Protein AF-A0A2X3KHA2-F1 (afdb_monomer_lite)

Secondary structure (DSSP, 8-state):
----------HHHHHHHHHH---HHHHHHHHHHHHHHHHHHHTTTTEEE--HHHHHHHHHTTS----HHHHHHHHHHHHHTTS-EEEEETTEEEEEPPP-------GGGHHHHTTS--S-----------------------

Structure (mmCIF, N/CA/C/O backbone):
data_AF-A0A2X3KHA2-F1
#
_entry.id   AF-A0A2X3KHA2-F1
#
loop_
_atom_site.group_PDB
_atom_site.id
_atom_site.type_symbol
_atom_site.label_atom_id
_atom_site.label_alt_id
_atom_site.label_comp_id
_atom_site.label_asym_id
_atom_site.label_entity_id
_atom_site.label_seq_id
_atom_site.pdbx_PDB_ins_code
_atom_site.Cartn_x
_atom_site.Cartn_y
_atom_site.Cartn_z
_atom_site.occupancy
_atom_site.B_iso_or_equiv
_atom_site.auth_seq_id
_atom_site.auth_comp_id
_atom_site.auth_asym_id
_atom_site.auth_atom_id
_atom_site.pdbx_PDB_model_num
ATOM 1 N N . MET A 1 1 ? 4.219 11.683 24.373 1.00 34.31 1 MET A N 1
ATOM 2 C CA . MET A 1 1 ? 5.283 11.569 23.347 1.00 34.31 1 MET A CA 1
ATOM 3 C C . MET A 1 1 ? 4.994 10.341 22.491 1.00 34.31 1 MET A C 1
ATOM 5 O O . MET A 1 1 ? 5.048 9.239 23.016 1.00 34.31 1 MET A O 1
ATOM 9 N N . LEU A 1 2 ? 4.633 10.504 21.213 1.00 38.44 2 LEU A N 1
ATOM 10 C CA . LEU A 1 2 ? 4.470 9.366 20.298 1.00 38.44 2 LEU A CA 1
ATOM 11 C C . LEU A 1 2 ? 5.855 8.772 20.014 1.00 38.44 2 LEU A C 1
ATOM 13 O O . LEU A 1 2 ? 6.720 9.433 19.435 1.00 38.44 2 LEU A O 1
ATOM 17 N N . LYS A 1 3 ? 6.080 7.544 20.483 1.00 41.06 3 LYS A N 1
ATOM 18 C CA . LYS A 1 3 ? 7.307 6.775 20.265 1.00 41.06 3 LYS A CA 1
ATOM 19 C C . LYS A 1 3 ? 7.484 6.634 18.748 1.00 41.06 3 LYS A C 1
ATOM 21 O O . LYS A 1 3 ? 6.663 5.999 18.099 1.00 41.06 3 LYS A O 1
ATOM 26 N N . ARG A 1 4 ? 8.512 7.263 18.160 1.00 41.69 4 ARG A N 1
ATOM 27 C CA . ARG A 1 4 ? 8.855 7.073 16.739 1.00 41.69 4 ARG A CA 1
ATOM 28 C C . ARG A 1 4 ? 9.342 5.635 16.562 1.00 41.69 4 ARG A C 1
ATOM 30 O O . ARG A 1 4 ? 10.537 5.367 16.664 1.00 41.69 4 ARG A O 1
ATOM 37 N N . THR A 1 5 ? 8.427 4.700 16.340 1.00 50.88 5 THR A N 1
ATOM 38 C CA . THR A 1 5 ? 8.770 3.339 15.944 1.00 50.88 5 THR A CA 1
ATOM 39 C C . THR A 1 5 ? 9.339 3.413 14.534 1.00 50.88 5 THR A C 1
ATOM 41 O O . THR A 1 5 ? 8.697 3.832 13.570 1.00 50.88 5 THR A O 1
ATOM 44 N N . ASN A 1 6 ? 10.624 3.090 14.413 1.00 54.28 6 ASN A N 1
ATOM 45 C CA . ASN A 1 6 ? 11.309 3.040 13.133 1.00 54.28 6 ASN A CA 1
ATOM 46 C C . ASN A 1 6 ? 10.911 1.724 12.457 1.00 54.28 6 ASN A C 1
ATOM 48 O O . ASN A 1 6 ? 11.708 0.788 12.399 1.00 54.28 6 ASN A O 1
ATOM 52 N N . LEU A 1 7 ? 9.649 1.612 12.023 1.00 65.31 7 LEU A N 1
ATOM 53 C CA . LEU A 1 7 ? 9.230 0.414 11.312 1.00 65.31 7 LEU A CA 1
ATOM 54 C C . LEU A 1 7 ? 10.021 0.293 10.040 1.00 65.31 7 LEU A C 1
ATOM 56 O O . LEU A 1 7 ? 10.032 1.176 9.181 1.00 65.31 7 LEU A O 1
ATOM 60 N N . LYS A 1 8 ? 10.705 -0.837 9.984 1.00 82.25 8 LYS A N 1
ATOM 61 C CA . LYS A 1 8 ? 11.373 -1.349 8.815 1.00 82.25 8 LYS A CA 1
ATOM 62 C C . LYS A 1 8 ? 10.583 -2.559 8.344 1.00 82.25 8 LYS A C 1
ATOM 64 O O . LYS A 1 8 ? 9.863 -3.204 9.109 1.00 82.25 8 LYS A O 1
ATOM 69 N N . ILE A 1 9 ? 10.725 -2.844 7.061 1.00 88.62 9 ILE A N 1
ATOM 70 C CA . ILE A 1 9 ? 10.240 -4.094 6.490 1.00 88.62 9 ILE A CA 1
ATOM 71 C C . ILE A 1 9 ? 11.027 -5.232 7.134 1.00 88.62 9 ILE A C 1
ATOM 73 O O . ILE A 1 9 ? 12.256 -5.154 7.226 1.00 88.62 9 ILE A O 1
ATOM 77 N N . THR A 1 10 ? 10.326 -6.252 7.615 1.00 90.19 10 THR A N 1
ATOM 78 C CA . THR A 1 10 ? 10.947 -7.407 8.267 1.00 90.19 10 THR A CA 1
ATOM 79 C C . THR A 1 10 ? 11.641 -8.298 7.236 1.00 90.19 10 THR A C 1
ATOM 81 O O . THR A 1 10 ? 11.377 -8.216 6.035 1.00 90.19 10 THR A O 1
ATOM 84 N N . SER A 1 11 ? 12.532 -9.180 7.690 1.00 87.75 11 SER A N 1
ATOM 85 C CA . SER A 1 11 ? 13.169 -10.167 6.807 1.00 87.75 11 SER A CA 1
ATOM 86 C C . SER A 1 11 ? 12.139 -11.063 6.108 1.00 87.75 11 SER A C 1
ATOM 88 O O . SER A 1 11 ? 12.271 -11.327 4.915 1.00 87.75 11 SER A O 1
ATOM 90 N N . GLY A 1 12 ? 11.080 -11.469 6.817 1.00 90.19 12 GLY A N 1
ATOM 91 C CA . GLY A 1 12 ? 9.986 -12.267 6.258 1.00 90.19 12 GLY A CA 1
ATOM 92 C C . GLY A 1 12 ? 9.208 -11.529 5.168 1.00 90.19 12 GLY A C 1
ATOM 93 O O . GLY A 1 12 ? 8.968 -12.081 4.097 1.00 90.19 12 GLY A O 1
ATOM 94 N N . GLU A 1 13 ? 8.880 -10.255 5.389 1.00 93.00 13 GLU A N 1
ATOM 95 C CA . GLU A 1 13 ? 8.219 -9.419 4.380 1.00 93.00 13 GLU A CA 1
ATOM 96 C C . GLU A 1 13 ? 9.109 -9.228 3.141 1.00 93.00 13 GLU A C 1
ATOM 98 O O . GLU A 1 1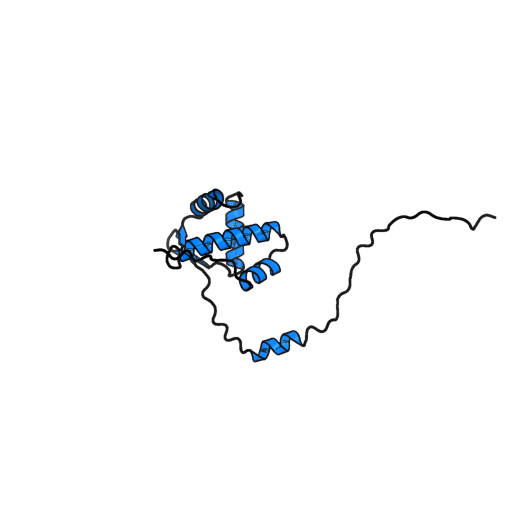3 ? 8.634 -9.333 2.009 1.00 93.00 13 GLU A O 1
ATOM 103 N N . TRP A 1 14 ? 10.416 -9.017 3.333 1.00 93.25 14 TRP A N 1
ATOM 104 C CA . TRP A 1 14 ? 11.380 -8.949 2.232 1.00 93.25 14 TRP A CA 1
ATOM 105 C C . TRP A 1 14 ? 11.466 -10.251 1.441 1.00 93.25 14 TRP A C 1
ATOM 107 O O . TRP A 1 14 ? 11.509 -10.206 0.213 1.00 93.25 14 TRP A O 1
ATOM 117 N N . MET A 1 15 ? 11.461 -11.399 2.116 1.00 93.00 15 MET A N 1
ATOM 118 C CA . MET A 1 15 ? 11.462 -12.709 1.466 1.00 93.00 15 MET A CA 1
ATOM 119 C C . MET A 1 15 ? 10.212 -12.899 0.599 1.00 93.00 15 MET A C 1
ATOM 121 O O . MET A 1 15 ? 10.326 -13.306 -0.556 1.00 93.00 15 MET A O 1
ATOM 125 N N . ILE A 1 16 ? 9.031 -12.520 1.103 1.00 94.25 16 ILE A N 1
ATOM 126 C CA . ILE A 1 16 ? 7.778 -12.564 0.333 1.00 94.25 16 ILE A CA 1
ATOM 127 C C . ILE A 1 16 ? 7.880 -11.673 -0.914 1.00 94.25 16 ILE A C 1
ATOM 129 O O . ILE A 1 16 ? 7.537 -12.113 -2.012 1.00 94.25 16 ILE A O 1
ATOM 133 N N . LEU A 1 17 ? 8.386 -10.444 -0.780 1.00 93.88 17 LEU A N 1
ATOM 134 C CA . LEU A 1 17 ? 8.553 -9.530 -1.914 1.00 93.88 17 LEU A CA 1
ATOM 135 C C . LEU A 1 17 ? 9.583 -10.037 -2.937 1.00 93.88 17 LEU A C 1
ATOM 137 O O . LEU A 1 17 ? 9.346 -9.925 -4.138 1.00 93.88 17 LEU A O 1
ATOM 141 N N . ASN A 1 18 ? 10.707 -10.596 -2.481 1.00 92.50 18 ASN A N 1
ATOM 142 C CA . ASN A 1 18 ? 11.755 -11.145 -3.346 1.00 92.50 18 ASN A CA 1
ATOM 143 C C . ASN A 1 18 ? 11.249 -12.337 -4.166 1.00 92.50 18 ASN A C 1
ATOM 145 O O . ASN A 1 18 ? 11.491 -12.383 -5.368 1.00 92.50 18 ASN A O 1
ATOM 149 N N . ASN A 1 19 ? 10.495 -13.246 -3.545 1.00 92.44 19 ASN A N 1
ATOM 150 C CA . ASN A 1 19 ? 10.015 -14.465 -4.199 1.00 92.44 19 ASN A CA 1
ATOM 151 C C . ASN A 1 19 ? 8.874 -14.219 -5.201 1.00 92.44 19 ASN A C 1
ATOM 153 O O . ASN A 1 19 ? 8.607 -15.077 -6.033 1.00 92.44 19 ASN A O 1
ATOM 157 N N . ASN A 1 20 ? 8.187 -13.072 -5.125 1.00 93.94 20 ASN A N 1
ATOM 158 C CA . ASN A 1 20 ? 6.974 -12.808 -5.912 1.00 93.94 20 ASN A CA 1
ATOM 159 C C . ASN A 1 20 ? 7.070 -11.602 -6.862 1.00 93.94 20 ASN A C 1
ATOM 161 O O . ASN A 1 20 ? 6.101 -11.301 -7.573 1.00 93.94 20 ASN A O 1
ATOM 165 N N . ILE A 1 21 ? 8.188 -10.866 -6.837 1.00 91.44 21 ILE A N 1
ATOM 166 C CA . ILE A 1 21 ? 8.437 -9.690 -7.678 1.00 91.44 21 ILE A CA 1
ATOM 167 C C . ILE A 1 21 ? 9.874 -9.755 -8.203 1.00 91.44 21 ILE A C 1
ATOM 169 O O . ILE A 1 21 ? 10.824 -9.396 -7.504 1.00 91.44 21 ILE A O 1
ATOM 173 N N . GLU A 1 22 ? 10.033 -10.167 -9.459 1.00 88.62 22 GLU A N 1
ATOM 174 C CA . GLU A 1 22 ? 11.344 -10.331 -10.104 1.00 88.62 22 GLU A CA 1
ATOM 175 C C . GLU A 1 22 ? 12.067 -8.995 -10.318 1.00 88.62 22 GLU A C 1
ATOM 177 O O . GLU A 1 22 ? 13.265 -8.867 -10.067 1.00 88.62 22 GLU A O 1
ATOM 182 N N . CYS A 1 23 ? 11.336 -7.959 -10.742 1.00 93.06 23 CYS A N 1
ATOM 183 C CA . CYS A 1 23 ? 11.928 -6.660 -11.039 1.00 93.06 23 CYS A CA 1
ATOM 184 C C . CYS A 1 23 ? 12.334 -5.914 -9.756 1.00 93.06 23 CYS A C 1
ATOM 186 O O . CYS A 1 23 ? 11.484 -5.521 -8.953 1.00 93.06 23 CYS A O 1
ATOM 188 N N . ASN A 1 24 ? 13.630 -5.618 -9.618 1.00 91.25 24 ASN A N 1
ATOM 189 C CA . ASN A 1 24 ? 14.191 -4.905 -8.463 1.00 91.25 24 ASN A CA 1
ATOM 190 C C . ASN A 1 24 ? 13.527 -3.538 -8.216 1.00 91.25 24 ASN A C 1
ATOM 192 O O . ASN A 1 24 ? 13.209 -3.203 -7.076 1.00 91.25 24 ASN A O 1
ATOM 196 N N . ASN A 1 25 ? 13.265 -2.757 -9.270 1.00 90.75 25 ASN A N 1
ATOM 197 C CA . ASN A 1 25 ? 12.631 -1.441 -9.135 1.00 90.75 25 ASN A CA 1
ATOM 198 C C . ASN A 1 25 ? 11.171 -1.554 -8.662 1.00 90.75 25 ASN A C 1
ATOM 200 O O . ASN A 1 25 ? 10.731 -0.812 -7.784 1.00 90.75 25 ASN A O 1
ATOM 204 N N . ALA A 1 26 ? 10.417 -2.514 -9.208 1.00 91.38 26 ALA A N 1
ATOM 205 C CA . ALA A 1 26 ? 9.051 -2.781 -8.760 1.00 91.38 26 ALA A CA 1
ATOM 206 C C . ALA A 1 26 ? 9.030 -3.224 -7.290 1.00 91.38 26 ALA A C 1
ATOM 208 O O . ALA A 1 26 ? 8.192 -2.765 -6.514 1.00 91.38 26 ALA A O 1
ATOM 209 N N . ARG A 1 27 ? 10.006 -4.043 -6.887 1.00 94.88 27 ARG A N 1
ATOM 210 C CA . ARG A 1 27 ? 10.171 -4.494 -5.506 1.00 94.88 27 ARG A CA 1
ATOM 211 C C . ARG A 1 27 ? 10.470 -3.344 -4.550 1.00 94.88 27 ARG A C 1
ATOM 213 O O . ARG A 1 27 ? 9.817 -3.237 -3.518 1.00 94.88 27 ARG A O 1
ATOM 220 N N . ALA A 1 28 ? 11.389 -2.448 -4.913 1.00 92.81 28 ALA A N 1
ATOM 221 C CA . ALA A 1 28 ? 11.712 -1.263 -4.118 1.00 92.81 28 ALA A CA 1
ATOM 222 C C . ALA A 1 28 ? 10.492 -0.345 -3.925 1.00 92.81 28 ALA A C 1
ATOM 224 O O . ALA A 1 28 ? 10.254 0.158 -2.825 1.00 92.81 28 ALA A O 1
ATOM 225 N N . LYS A 1 29 ? 9.670 -0.172 -4.968 1.00 94.56 29 LYS A N 1
ATOM 226 C CA . LYS A 1 29 ? 8.412 0.585 -4.882 1.00 94.56 29 LYS A CA 1
ATOM 227 C C . LYS A 1 29 ? 7.388 -0.104 -3.983 1.00 94.56 29 LYS A C 1
ATOM 229 O O . LYS A 1 29 ? 6.820 0.554 -3.117 1.00 94.56 29 LYS A O 1
ATOM 234 N N . ALA A 1 30 ? 7.180 -1.411 -4.144 1.00 96.06 30 ALA A N 1
ATOM 235 C CA . ALA A 1 30 ? 6.262 -2.181 -3.305 1.00 96.06 30 ALA A CA 1
ATOM 236 C C . ALA A 1 30 ? 6.671 -2.132 -1.826 1.00 96.06 30 ALA A C 1
ATOM 238 O O . ALA A 1 30 ? 5.845 -1.824 -0.968 1.00 96.06 30 ALA A O 1
ATOM 239 N N . ALA A 1 31 ? 7.961 -2.327 -1.547 1.00 95.25 31 ALA A N 1
ATOM 240 C CA . ALA A 1 31 ? 8.554 -2.163 -0.229 1.00 95.25 31 ALA A CA 1
ATOM 241 C C . ALA A 1 31 ? 8.298 -0.753 0.335 1.00 95.25 31 ALA A C 1
ATOM 243 O O . ALA A 1 31 ? 7.792 -0.594 1.445 1.00 95.25 31 ALA A O 1
ATOM 244 N N . SER A 1 32 ? 8.585 0.289 -0.444 1.00 95.38 32 SER A N 1
ATOM 245 C CA . SER A 1 32 ? 8.361 1.677 -0.033 1.00 95.38 32 SER A CA 1
ATOM 246 C C . SER A 1 32 ? 6.895 1.959 0.323 1.00 95.38 32 SER A C 1
ATOM 248 O O . SER A 1 32 ? 6.627 2.560 1.365 1.00 95.38 32 SER A O 1
ATOM 250 N N . VAL A 1 33 ? 5.945 1.493 -0.497 1.00 96.50 33 VAL A N 1
ATOM 251 C CA . VAL A 1 33 ? 4.504 1.644 -0.234 1.00 96.50 33 VAL A CA 1
ATOM 252 C C . VAL A 1 33 ? 4.084 0.873 1.017 1.00 96.50 33 VAL A C 1
ATOM 254 O O . VAL A 1 33 ? 3.383 1.435 1.858 1.00 96.50 33 VAL A O 1
ATOM 257 N N . LEU A 1 34 ? 4.539 -0.374 1.183 1.00 96.25 34 LEU A N 1
ATOM 258 C CA . LEU A 1 34 ? 4.252 -1.176 2.374 1.00 96.25 34 LEU A CA 1
ATOM 259 C C . LEU A 1 34 ? 4.749 -0.474 3.641 1.00 96.25 34 LEU A C 1
ATOM 261 O O . LEU A 1 34 ? 3.997 -0.318 4.599 1.00 96.25 34 LEU A O 1
ATOM 265 N N . ASN A 1 35 ? 5.992 0.008 3.628 1.00 95.00 35 ASN A N 1
ATOM 266 C CA . ASN A 1 35 ? 6.583 0.695 4.769 1.00 95.00 35 ASN A CA 1
ATOM 267 C C . ASN A 1 35 ? 5.819 1.975 5.140 1.00 95.00 35 ASN A C 1
ATOM 269 O O . ASN A 1 35 ? 5.589 2.259 6.314 1.00 95.00 35 ASN A O 1
ATOM 273 N N . PHE A 1 36 ? 5.399 2.746 4.135 1.00 95.12 36 PHE A N 1
ATOM 274 C CA . PHE A 1 36 ? 4.570 3.927 4.348 1.00 95.12 36 PHE A CA 1
ATOM 275 C C . PHE A 1 36 ? 3.230 3.569 5.005 1.00 95.12 36 PHE A C 1
ATOM 277 O O . PHE A 1 36 ? 2.855 4.179 6.005 1.00 95.12 36 PHE A O 1
ATOM 284 N N . LEU A 1 37 ? 2.532 2.552 4.490 1.00 95.12 37 LEU A N 1
ATOM 285 C CA . LEU A 1 37 ? 1.249 2.116 5.044 1.00 95.12 37 LEU A CA 1
ATOM 286 C C . LEU A 1 37 ? 1.394 1.575 6.468 1.00 95.12 37 LEU A C 1
ATOM 288 O O . LEU A 1 37 ? 0.585 1.942 7.313 1.00 95.12 37 LEU A O 1
ATOM 292 N N . LYS A 1 38 ? 2.442 0.795 6.765 1.00 94.25 38 LYS A N 1
ATOM 293 C CA . LYS A 1 38 ? 2.755 0.322 8.127 1.00 94.25 38 LYS A CA 1
ATOM 294 C C . LYS A 1 38 ? 2.849 1.481 9.115 1.00 94.25 38 LYS A C 1
ATOM 296 O O . LYS A 1 38 ? 2.181 1.465 10.143 1.00 94.25 38 LYS A O 1
ATOM 301 N N . LYS A 1 39 ? 3.603 2.527 8.763 1.00 92.88 39 LYS A N 1
ATOM 302 C CA . LYS A 1 39 ? 3.722 3.739 9.589 1.00 92.88 39 LYS A CA 1
ATOM 303 C C . LYS A 1 39 ? 2.377 4.429 9.803 1.00 92.88 39 LYS A C 1
ATOM 305 O O . LYS A 1 39 ? 2.088 4.859 10.913 1.00 92.88 39 LYS A O 1
ATOM 310 N N . CYS A 1 40 ? 1.556 4.542 8.758 1.00 93.31 40 CYS A N 1
ATOM 311 C CA . CYS A 1 40 ? 0.223 5.125 8.888 1.00 93.31 40 CYS A CA 1
ATOM 312 C C . CYS A 1 40 ? -0.691 4.285 9.786 1.00 93.31 40 CYS A C 1
ATOM 314 O O . CYS A 1 40 ? -1.394 4.855 10.610 1.00 93.31 40 CYS A O 1
ATOM 316 N N . ILE A 1 41 ? -0.682 2.961 9.642 1.00 94.31 41 ILE A N 1
ATOM 317 C CA . ILE A 1 41 ? -1.515 2.045 10.429 1.00 94.31 41 ILE A CA 1
ATOM 318 C C . ILE A 1 41 ? -1.138 2.108 11.909 1.00 94.31 41 ILE A C 1
ATOM 320 O O . ILE A 1 41 ? -2.016 2.257 12.752 1.00 94.31 41 ILE A O 1
ATOM 324 N N . GLU A 1 42 ? 0.152 2.068 12.234 1.00 91.56 42 GLU A N 1
ATOM 325 C CA . GLU A 1 42 ? 0.590 2.176 13.628 1.00 91.56 42 GLU A CA 1
ATOM 326 C C . GLU A 1 42 ? 0.305 3.536 14.253 1.00 91.56 42 GLU A C 1
ATOM 328 O O . GLU A 1 42 ? -0.117 3.603 15.401 1.00 91.56 42 GLU A O 1
ATOM 333 N N . ALA A 1 43 ? 0.480 4.622 13.497 1.00 90.75 43 ALA A N 1
ATOM 334 C CA . ALA A 1 43 ? 0.170 5.964 13.985 1.00 90.75 43 ALA A CA 1
ATOM 335 C C . ALA A 1 43 ? -1.335 6.191 14.243 1.00 90.75 43 ALA A C 1
ATOM 337 O O . ALA A 1 43 ? -1.697 7.232 14.781 1.00 90.75 43 ALA A O 1
ATOM 338 N N . ASN A 1 44 ? -2.196 5.258 13.824 1.00 92.12 44 ASN A N 1
ATOM 339 C CA . ASN A 1 44 ? -3.648 5.284 14.009 1.00 92.12 44 ASN A CA 1
ATOM 340 C C . ASN A 1 44 ? -4.121 4.023 14.770 1.00 92.12 44 ASN A C 1
ATOM 342 O O . ASN A 1 44 ? -5.139 3.420 14.425 1.00 92.12 44 ASN A O 1
ATOM 346 N N . ASP A 1 45 ? -3.344 3.586 15.766 1.00 89.81 45 ASP A N 1
ATOM 347 C CA . ASP A 1 45 ? -3.695 2.505 16.700 1.00 89.81 45 ASP A CA 1
ATOM 348 C C . ASP A 1 45 ? -4.060 1.172 16.019 1.00 89.81 45 ASP A C 1
ATOM 350 O O . ASP A 1 45 ? -4.958 0.440 16.435 1.00 89.81 45 ASP A O 1
ATOM 354 N N . GLY A 1 46 ? -3.349 0.838 14.939 1.00 90.81 46 GLY A N 1
ATOM 355 C CA . GLY A 1 46 ? -3.473 -0.446 14.250 1.00 90.81 46 GLY A CA 1
ATOM 356 C C . GLY A 1 46 ? -4.482 -0.468 13.101 1.00 90.81 46 GLY A C 1
ATOM 357 O O . GLY A 1 46 ? -4.613 -1.499 12.436 1.00 90.81 46 GLY A O 1
ATOM 358 N N . THR A 1 47 ? -5.143 0.653 12.792 1.00 92.44 47 THR A N 1
ATOM 359 C CA . THR A 1 47 ? -6.042 0.755 11.632 1.00 92.44 47 THR A CA 1
ATOM 360 C C . THR A 1 47 ? -5.841 2.060 10.876 1.00 92.44 47 THR A C 1
ATOM 362 O O . THR A 1 47 ? -5.696 3.118 11.465 1.00 92.44 47 THR A O 1
ATOM 365 N N . PHE A 1 48 ? -5.873 2.031 9.547 1.00 95.19 48 PHE A N 1
ATOM 366 C CA . PHE A 1 48 ? -5.812 3.249 8.742 1.00 95.19 48 PHE A CA 1
ATOM 367 C C . PHE A 1 48 ? -7.007 3.306 7.799 1.00 95.19 48 PHE A C 1
ATOM 369 O O . PHE A 1 48 ? -7.208 2.400 7.001 1.00 95.19 48 PHE A O 1
ATOM 376 N N . SER A 1 49 ? -7.816 4.365 7.863 1.00 94.38 49 SER A N 1
ATOM 377 C CA . SER A 1 49 ? -8.994 4.527 7.000 1.00 94.38 49 SER A CA 1
ATOM 378 C C . SER A 1 49 ? -8.885 5.800 6.174 1.00 94.38 49 SER A C 1
ATOM 380 O O . SER A 1 49 ? -8.935 6.914 6.699 1.00 94.38 49 SER A O 1
ATOM 382 N N . LYS A 1 50 ? -8.721 5.655 4.855 1.00 92.25 50 LYS A N 1
ATOM 383 C CA . LYS A 1 50 ? -8.656 6.803 3.942 1.00 92.25 50 LYS A CA 1
ATOM 384 C C . LYS A 1 50 ? -8.940 6.408 2.495 1.00 92.25 50 LYS A C 1
ATOM 386 O O . LYS A 1 50 ? -8.652 5.296 2.058 1.00 92.25 50 LYS A O 1
ATOM 391 N N . ALA A 1 51 ? -9.479 7.349 1.720 1.00 92.88 51 ALA A N 1
ATOM 392 C CA . ALA A 1 51 ? -9.663 7.163 0.283 1.00 92.88 51 ALA A CA 1
ATOM 393 C C . ALA A 1 51 ? -8.308 6.979 -0.423 1.00 92.88 51 ALA A C 1
ATOM 395 O O . ALA A 1 51 ? -7.383 7.755 -0.179 1.00 92.88 51 ALA A O 1
ATOM 396 N N . LEU A 1 52 ? -8.219 6.007 -1.338 1.00 93.56 52 LEU A N 1
ATOM 397 C CA . LEU A 1 52 ? -6.985 5.640 -2.047 1.00 93.56 52 LEU A CA 1
ATOM 398 C C . LEU A 1 52 ? -6.274 6.848 -2.681 1.00 93.56 52 LEU A C 1
ATOM 400 O O . LEU A 1 52 ? -5.072 7.014 -2.504 1.00 93.56 52 LEU A O 1
ATOM 404 N N . ALA A 1 53 ? -7.026 7.731 -3.345 1.00 94.69 53 ALA A N 1
ATOM 405 C CA . ALA A 1 53 ? -6.483 8.945 -3.957 1.00 94.69 53 ALA A CA 1
ATOM 406 C C . ALA A 1 53 ? -5.822 9.882 -2.930 1.00 94.69 53 ALA A C 1
ATOM 408 O O . ALA A 1 53 ? -4.745 10.421 -3.170 1.00 94.69 53 ALA A O 1
ATOM 409 N N . LYS A 1 54 ? -6.411 10.027 -1.735 1.00 94.88 54 LYS A N 1
ATOM 410 C CA . LYS A 1 54 ? -5.823 10.842 -0.661 1.00 94.88 54 LYS A CA 1
ATOM 411 C C . LYS A 1 54 ? -4.555 10.204 -0.089 1.00 94.88 54 LYS A C 1
ATOM 413 O O . LYS A 1 54 ? -3.653 10.929 0.317 1.00 94.88 54 LYS A O 1
ATOM 418 N N . ILE A 1 55 ? -4.483 8.872 -0.042 1.00 95.12 55 ILE A N 1
ATOM 419 C CA . ILE A 1 55 ? -3.274 8.145 0.376 1.00 95.12 55 ILE A CA 1
ATOM 420 C C . ILE A 1 55 ? -2.162 8.355 -0.653 1.00 95.12 55 ILE A C 1
ATOM 422 O O . ILE A 1 55 ? -1.045 8.693 -0.280 1.00 95.12 55 ILE A O 1
ATOM 426 N N . HIS A 1 56 ? -2.479 8.224 -1.940 1.00 96.62 56 HIS A N 1
ATOM 427 C CA . HIS A 1 56 ? -1.535 8.436 -3.037 1.00 96.62 56 HIS A CA 1
ATOM 428 C C . HIS A 1 56 ? -0.929 9.847 -3.029 1.00 96.62 56 HIS A C 1
ATOM 430 O O . HIS A 1 56 ? 0.290 9.987 -3.146 1.00 96.62 56 HIS A O 1
ATOM 436 N N . ILE A 1 57 ? -1.750 10.880 -2.805 1.00 95.25 57 ILE A N 1
ATOM 437 C CA . ILE A 1 57 ? -1.279 12.267 -2.657 1.00 95.25 57 ILE A CA 1
ATOM 438 C C . ILE A 1 57 ? -0.325 12.395 -1.465 1.00 95.25 57 ILE A C 1
ATOM 440 O O . ILE A 1 57 ? 0.721 13.026 -1.584 1.00 95.25 57 ILE A O 1
ATOM 444 N N . LEU A 1 58 ? -0.663 11.794 -0.319 1.00 94.44 58 LEU A N 1
ATOM 445 C CA . LEU A 1 58 ? 0.204 11.823 0.861 1.00 94.44 58 LEU A CA 1
ATOM 446 C C . LEU A 1 58 ? 1.540 11.118 0.617 1.00 94.44 58 LEU A C 1
ATOM 448 O O . LEU A 1 58 ? 2.582 11.664 0.964 1.00 94.44 58 LEU A O 1
ATOM 452 N N . TYR A 1 59 ? 1.507 9.938 0.002 1.00 95.38 59 TYR A N 1
ATOM 453 C CA . TYR A 1 59 ? 2.696 9.159 -0.327 1.00 95.38 59 TYR A CA 1
ATOM 454 C C . TYR A 1 59 ? 3.631 9.934 -1.267 1.00 95.38 59 TYR A C 1
ATOM 456 O O . TYR A 1 59 ? 4.815 10.107 -0.979 1.00 95.38 59 TYR A O 1
ATOM 464 N N . SER A 1 60 ? 3.078 10.494 -2.347 1.00 93.88 60 SER A N 1
ATOM 465 C CA . SER A 1 60 ? 3.841 11.160 -3.413 1.00 93.88 60 SER A CA 1
ATOM 466 C C . SER A 1 60 ? 4.557 12.447 -2.977 1.00 93.88 60 SER A C 1
ATOM 468 O O . SER A 1 60 ? 5.397 12.955 -3.718 1.00 93.88 60 SER A O 1
ATOM 470 N N . ARG A 1 61 ? 4.241 12.990 -1.792 1.00 91.69 61 ARG A N 1
ATOM 471 C CA . ARG A 1 61 ? 4.913 14.176 -1.227 1.00 91.69 61 ARG A CA 1
ATOM 472 C C . ARG A 1 61 ? 6.337 13.897 -0.754 1.00 91.69 61 ARG A C 1
ATOM 474 O O . ARG A 1 61 ? 7.142 14.817 -0.729 1.00 91.69 61 ARG A O 1
ATOM 481 N N . SER A 1 62 ? 6.639 12.661 -0.368 1.00 88.00 62 SER A N 1
ATOM 482 C CA . SER A 1 62 ? 7.918 12.306 0.266 1.00 88.00 62 SER A CA 1
ATOM 483 C C . SER A 1 62 ? 8.508 10.977 -0.214 1.00 88.00 62 SER A C 1
ATOM 485 O O . SER A 1 62 ? 9.505 10.516 0.333 1.00 88.00 62 SER A O 1
ATOM 487 N N . HIS A 1 63 ? 7.900 10.351 -1.223 1.00 92.19 63 HIS A N 1
ATOM 488 C CA . HIS A 1 63 ? 8.297 9.043 -1.743 1.00 92.19 63 HIS A CA 1
ATOM 489 C C . HIS A 1 63 ? 8.310 9.046 -3.281 1.00 92.19 63 HIS A C 1
ATOM 491 O O . HIS A 1 63 ? 8.263 10.097 -3.924 1.00 92.19 63 HIS A O 1
ATOM 497 N N . PHE A 1 64 ? 8.378 7.857 -3.886 1.00 88.25 64 PHE A N 1
ATOM 498 C CA . PHE A 1 64 ? 8.322 7.684 -5.332 1.00 88.25 64 PHE A CA 1
ATOM 499 C C . PHE A 1 64 ? 7.053 8.302 -5.931 1.00 88.25 64 PHE A C 1
ATOM 501 O O . PHE A 1 64 ? 5.943 8.092 -5.445 1.00 88.25 64 PHE A O 1
ATOM 508 N N . LYS A 1 65 ? 7.215 9.015 -7.046 1.00 91.94 65 LYS A N 1
ATOM 509 C CA . LYS A 1 65 ? 6.095 9.555 -7.818 1.00 91.94 65 LYS A CA 1
ATOM 510 C C . LYS A 1 65 ? 5.716 8.570 -8.919 1.00 91.94 65 LYS A C 1
ATOM 512 O O . LYS A 1 65 ? 6.553 8.179 -9.727 1.00 91.94 65 LYS A O 1
ATOM 517 N N . PHE A 1 66 ? 4.455 8.162 -8.947 1.00 92.62 66 PHE A N 1
ATOM 518 C CA . PHE A 1 66 ? 3.863 7.378 -10.033 1.00 92.62 66 PHE A CA 1
ATOM 519 C C . PHE A 1 66 ? 2.343 7.571 -10.047 1.00 92.62 66 PHE A C 1
ATOM 521 O O . PHE A 1 66 ? 1.791 8.206 -9.150 1.00 92.62 66 PHE A O 1
ATOM 528 N N . THR A 1 67 ? 1.663 7.070 -11.080 1.00 95.25 67 THR A N 1
ATOM 529 C CA . THR A 1 67 ? 0.222 7.291 -11.282 1.00 95.25 67 THR A CA 1
ATOM 530 C C . THR A 1 67 ? -0.633 6.627 -10.198 1.00 95.25 67 THR A C 1
ATOM 532 O O . THR A 1 67 ? -0.233 5.628 -9.591 1.00 95.25 67 THR A O 1
ATOM 535 N N . LEU A 1 68 ? -1.852 7.141 -9.992 1.00 95.88 68 LEU A N 1
ATOM 536 C CA . LEU A 1 68 ? -2.818 6.550 -9.058 1.00 95.88 68 LEU A CA 1
ATOM 537 C C . LEU A 1 68 ? -3.118 5.081 -9.399 1.00 95.88 68 LEU A C 1
ATOM 539 O O . LEU A 1 68 ? -3.223 4.249 -8.500 1.00 95.88 68 LEU A O 1
ATOM 543 N N . THR A 1 69 ? -3.197 4.743 -10.688 1.00 96.75 69 THR A N 1
ATOM 544 C CA . THR A 1 69 ? -3.391 3.364 -11.160 1.00 96.75 69 THR A CA 1
ATOM 545 C C . THR A 1 69 ? -2.241 2.457 -10.733 1.00 96.75 69 THR A C 1
ATOM 547 O O . THR A 1 69 ? -2.474 1.380 -10.193 1.00 96.75 69 THR A O 1
ATOM 550 N N . HIS A 1 70 ? -0.991 2.902 -10.896 1.00 95.62 70 HIS A N 1
ATOM 551 C CA . HIS A 1 70 ? 0.166 2.118 -10.467 1.00 95.62 70 HIS A CA 1
ATOM 552 C C . HIS A 1 70 ? 0.197 1.947 -8.938 1.00 95.62 70 HIS A C 1
ATOM 554 O O . HIS A 1 70 ? 0.487 0.863 -8.440 1.00 95.62 70 HIS A O 1
ATOM 560 N N . PHE A 1 71 ? -0.195 2.982 -8.188 1.00 96.81 71 PHE A N 1
ATOM 561 C CA . PHE A 1 71 ? -0.348 2.909 -6.732 1.00 96.81 71 PHE A CA 1
ATOM 562 C C . PHE A 1 71 ? -1.419 1.913 -6.295 1.00 96.81 71 PHE A C 1
ATOM 564 O O . PHE A 1 71 ? -1.171 1.094 -5.410 1.00 96.81 71 PHE A O 1
ATOM 571 N N . LYS A 1 72 ? -2.576 1.921 -6.962 1.00 96.69 72 LYS A N 1
ATOM 572 C CA . LYS A 1 72 ? -3.634 0.928 -6.755 1.00 96.69 72 LYS A CA 1
ATOM 573 C C . LYS A 1 72 ? -3.120 -0.491 -6.996 1.00 96.69 72 LYS A C 1
ATOM 575 O O . LYS A 1 72 ? -3.360 -1.364 -6.170 1.00 96.69 72 LYS A O 1
ATOM 580 N N . ASN A 1 73 ? -2.388 -0.705 -8.089 1.00 97.06 73 ASN A N 1
ATOM 581 C CA . ASN A 1 73 ? -1.847 -2.018 -8.441 1.00 97.06 73 ASN A CA 1
ATOM 582 C C . ASN A 1 73 ? -0.848 -2.521 -7.395 1.00 97.06 73 ASN A C 1
ATOM 584 O O . ASN A 1 73 ? -0.907 -3.688 -7.020 1.00 97.06 73 ASN A O 1
ATOM 588 N N . ILE A 1 74 ? 0.020 -1.646 -6.875 1.00 97.19 74 ILE A N 1
ATOM 589 C CA .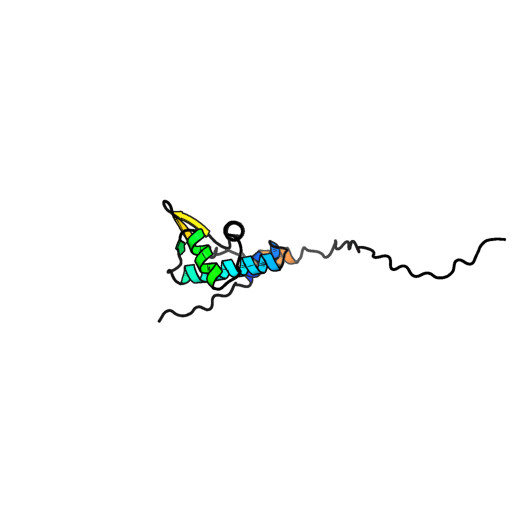 ILE A 1 74 ? 0.936 -2.005 -5.786 1.00 97.19 74 ILE A CA 1
ATOM 590 C C . ILE A 1 74 ? 0.155 -2.392 -4.527 1.00 97.19 74 ILE A C 1
ATOM 592 O O . ILE A 1 74 ? 0.433 -3.435 -3.947 1.00 97.19 74 ILE A O 1
ATOM 596 N N . ILE A 1 75 ? -0.836 -1.597 -4.112 1.00 96.62 75 ILE A N 1
ATOM 597 C CA . ILE A 1 75 ? -1.647 -1.899 -2.921 1.00 96.62 75 ILE A CA 1
ATOM 598 C C . ILE A 1 75 ? -2.386 -3.230 -3.062 1.00 96.62 75 ILE A C 1
ATOM 600 O O . ILE A 1 75 ? -2.370 -4.035 -2.133 1.00 96.62 75 ILE A O 1
ATOM 604 N N . ASN A 1 76 ? -2.991 -3.482 -4.223 1.00 96.25 76 ASN A N 1
ATOM 605 C CA . ASN A 1 76 ? -3.647 -4.754 -4.503 1.00 96.25 76 ASN A CA 1
ATOM 606 C C . ASN A 1 76 ? -2.645 -5.910 -4.445 1.00 96.25 76 ASN A C 1
ATOM 608 O O . ASN A 1 76 ? -2.900 -6.895 -3.768 1.00 96.25 76 ASN A O 1
ATOM 612 N N . ARG A 1 77 ? -1.458 -5.751 -5.042 1.00 96.38 77 ARG A N 1
ATOM 613 C CA . ARG A 1 77 ? -0.413 -6.775 -4.979 1.00 96.38 77 ARG A CA 1
ATOM 614 C C . ARG A 1 77 ? 0.039 -7.051 -3.544 1.00 96.38 77 ARG A C 1
ATOM 616 O O . ARG A 1 77 ? 0.226 -8.205 -3.189 1.00 96.38 77 ARG A O 1
ATOM 623 N N . LEU A 1 78 ? 0.192 -6.025 -2.706 1.00 96.81 78 LEU A N 1
ATOM 624 C CA . LEU A 1 78 ? 0.523 -6.201 -1.285 1.00 96.81 78 LEU A CA 1
ATOM 625 C C . LEU A 1 78 ? -0.576 -6.962 -0.532 1.00 96.81 78 LEU A C 1
ATOM 627 O O . LEU A 1 78 ? -0.262 -7.799 0.313 1.00 96.81 78 LEU A O 1
ATOM 631 N N . LYS A 1 79 ? -1.846 -6.700 -0.859 1.00 95.81 79 LYS A N 1
ATOM 632 C CA . LYS A 1 79 ? -2.986 -7.456 -0.332 1.00 95.81 79 LYS A CA 1
ATOM 633 C C . LYS A 1 79 ? -2.934 -8.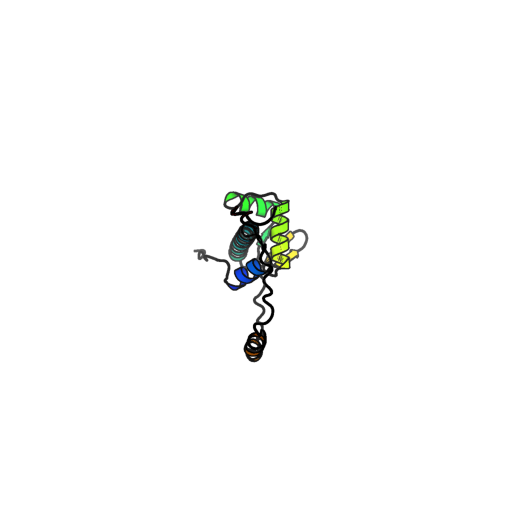922 -0.763 1.00 95.81 79 LYS A C 1
ATOM 635 O O . LYS A 1 79 ? -3.049 -9.800 0.084 1.00 95.81 79 LYS A O 1
ATOM 640 N N . ASP A 1 80 ? -2.722 -9.183 -2.049 1.00 95.31 80 ASP A N 1
ATOM 641 C CA . ASP A 1 80 ? -2.679 -10.542 -2.605 1.00 95.31 80 ASP A CA 1
ATOM 642 C C . ASP A 1 80 ? -1.528 -11.369 -2.012 1.00 95.31 80 ASP A C 1
ATOM 644 O O . ASP A 1 80 ? -1.660 -12.571 -1.803 1.00 95.31 80 ASP A O 1
ATOM 648 N N . LEU A 1 81 ? -0.411 -10.715 -1.675 1.00 94.50 81 LEU A N 1
ATOM 649 C CA . LEU A 1 81 ? 0.731 -11.329 -0.991 1.00 94.50 81 LEU A CA 1
ATOM 650 C C . LEU A 1 81 ? 0.510 -11.546 0.515 1.00 94.50 81 LEU A C 1
ATOM 652 O O . LEU A 1 81 ? 1.406 -12.038 1.198 1.00 94.50 81 LEU A O 1
ATOM 656 N N . GLY A 1 82 ? -0.644 -11.150 1.057 1.00 94.56 82 GLY A N 1
ATOM 657 C CA . GLY A 1 82 ? -0.948 -11.256 2.483 1.00 94.56 82 GLY A CA 1
ATOM 658 C C . GLY A 1 82 ? -0.139 -10.303 3.365 1.00 94.56 82 GLY A C 1
ATOM 659 O O . GLY A 1 82 ? -0.098 -10.496 4.574 1.00 94.56 82 GLY A O 1
ATOM 660 N N . LEU A 1 83 ? 0.498 -9.281 2.784 1.00 95.06 83 LEU A N 1
ATOM 661 C CA . LEU A 1 83 ? 1.292 -8.272 3.503 1.00 95.06 83 LEU A CA 1
ATOM 662 C C . LEU A 1 83 ? 0.434 -7.110 4.023 1.00 95.06 83 LEU A C 1
ATOM 664 O O . LEU A 1 83 ? 0.894 -6.292 4.817 1.00 95.06 83 LEU A O 1
ATOM 668 N N . LEU A 1 84 ? -0.806 -7.015 3.548 1.00 96.00 84 LEU A N 1
ATOM 669 C CA . LEU A 1 84 ? -1.753 -5.962 3.877 1.00 96.00 84 LEU A CA 1
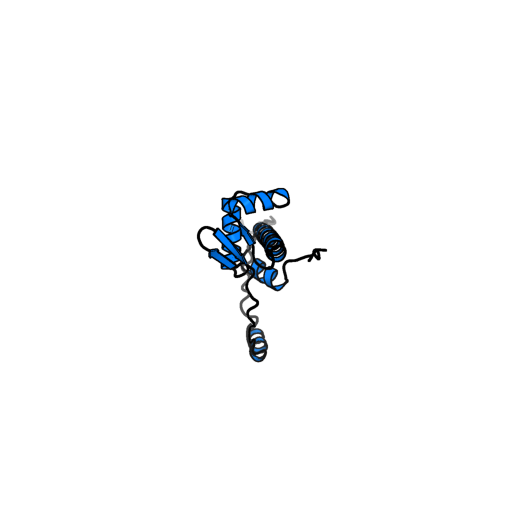ATOM 670 C C . LEU A 1 84 ? -3.166 -6.543 3.876 1.00 96.00 84 LEU A C 1
ATOM 672 O O . LEU A 1 84 ? -3.534 -7.282 2.966 1.00 96.00 84 LEU A O 1
ATOM 676 N N . VAL A 1 85 ? -3.983 -6.174 4.853 1.00 95.56 85 VAL A N 1
ATOM 677 C CA . VAL A 1 85 ? -5.410 -6.501 4.859 1.00 95.56 85 VAL A CA 1
ATOM 678 C C . VAL A 1 85 ? -6.187 -5.246 4.481 1.00 95.56 85 VAL A C 1
ATOM 680 O O . VAL A 1 85 ? -5.893 -4.148 4.955 1.00 95.56 85 VAL A O 1
ATOM 683 N N . ILE A 1 86 ? -7.150 -5.403 3.570 1.00 95.12 86 ILE A N 1
ATOM 684 C CA . ILE A 1 86 ? -8.011 -4.313 3.108 1.00 95.12 86 ILE A CA 1
ATOM 685 C C . ILE A 1 86 ? -9.454 -4.771 3.217 1.00 95.12 86 ILE A C 1
ATOM 687 O O . ILE A 1 86 ? -9.893 -5.643 2.463 1.00 95.12 86 ILE A O 1
ATOM 691 N N . GLU A 1 87 ? -10.185 -4.136 4.118 1.00 93.00 87 GLU A N 1
ATOM 692 C CA . GLU A 1 87 ? -11.604 -4.366 4.340 1.00 93.00 87 GLU A CA 1
ATOM 693 C C . GLU A 1 87 ? -12.402 -3.141 3.907 1.00 93.00 87 GLU A C 1
ATOM 695 O O . GLU A 1 87 ? -11.935 -1.999 3.977 1.00 93.00 87 GLU A O 1
ATOM 700 N N . LYS A 1 88 ? -13.626 -3.372 3.436 1.00 91.06 88 LYS A N 1
ATOM 701 C CA . LYS A 1 88 ? -14.548 -2.296 3.091 1.00 91.06 88 LYS A CA 1
ATOM 702 C C . LYS A 1 88 ? -15.565 -2.160 4.213 1.00 91.06 88 LYS A C 1
ATOM 704 O O . LYS A 1 88 ? -16.448 -2.996 4.353 1.00 91.06 88 LYS A O 1
ATOM 709 N N . ILE A 1 89 ? -15.443 -1.092 4.994 1.00 89.00 89 ILE A N 1
ATOM 710 C CA . ILE A 1 89 ? -16.398 -0.762 6.052 1.00 89.00 89 ILE A CA 1
ATOM 711 C C . ILE A 1 89 ? -17.267 0.384 5.545 1.00 89.00 89 ILE A C 1
ATOM 713 O O . ILE A 1 89 ? -16.785 1.498 5.309 1.00 89.00 89 ILE A O 1
ATOM 717 N N . LYS A 1 90 ? -18.560 0.101 5.347 1.00 85.94 90 LYS A N 1
ATOM 718 C CA . LYS A 1 90 ? -19.509 1.010 4.684 1.00 85.94 90 LYS A CA 1
ATOM 719 C C . LYS A 1 90 ? -18.965 1.412 3.298 1.00 85.94 90 LYS A C 1
ATOM 721 O O . LYS A 1 90 ? -18.755 0.563 2.435 1.00 85.94 90 LYS A O 1
ATOM 726 N N . ASN A 1 91 ? -18.646 2.693 3.110 1.00 83.62 91 ASN A N 1
ATOM 727 C CA . ASN A 1 91 ? -18.111 3.247 1.861 1.00 83.62 91 ASN A CA 1
ATOM 728 C C . ASN A 1 91 ? -16.620 3.616 1.942 1.00 83.62 91 ASN A C 1
ATOM 730 O O . ASN A 1 91 ? -16.145 4.439 1.159 1.00 83.62 91 ASN A O 1
ATOM 734 N N . ARG A 1 92 ? -15.865 3.056 2.897 1.00 83.88 92 ARG A N 1
ATOM 735 C CA . ARG A 1 92 ? -14.443 3.375 3.090 1.00 83.88 92 ARG A CA 1
ATOM 736 C C . ARG A 1 92 ? -13.586 2.117 3.141 1.00 83.88 92 ARG A C 1
ATOM 738 O O . ARG A 1 92 ? -13.973 1.114 3.731 1.00 83.88 92 ARG A O 1
ATOM 745 N N . ASN A 1 93 ? -12.399 2.214 2.548 1.00 92.00 93 ASN A N 1
ATOM 746 C CA . ASN A 1 93 ? -11.364 1.199 2.702 1.00 92.00 93 ASN A CA 1
ATOM 747 C C . ASN A 1 93 ? -10.674 1.398 4.050 1.00 92.00 93 ASN A C 1
ATOM 749 O O . ASN A 1 93 ? -10.247 2.513 4.373 1.00 92.00 93 ASN A O 1
ATOM 753 N N . VAL A 1 94 ? -10.560 0.312 4.800 1.00 94.44 94 VAL A N 1
ATOM 754 C CA . VAL A 1 94 ? -9.807 0.220 6.044 1.00 94.44 94 VAL A CA 1
ATOM 755 C C . VAL A 1 94 ? -8.639 -0.723 5.804 1.00 94.44 94 VAL A C 1
ATOM 757 O O . VAL A 1 94 ? -8.814 -1.834 5.312 1.00 94.44 94 VAL A O 1
ATOM 760 N N . TYR A 1 95 ? -7.444 -0.230 6.098 1.00 96.12 95 TYR A N 1
ATOM 761 C CA . TYR A 1 95 ? -6.178 -0.918 5.916 1.00 96.12 95 TYR A CA 1
ATOM 762 C C . TYR A 1 95 ? -5.660 -1.336 7.290 1.00 96.12 95 TYR A C 1
ATOM 764 O O . TYR A 1 95 ? -5.580 -0.507 8.200 1.00 96.12 95 TYR A O 1
ATOM 772 N N . THR A 1 96 ? -5.294 -2.602 7.432 1.00 95.69 96 THR A N 1
ATOM 773 C CA . THR A 1 96 ? -4.729 -3.172 8.659 1.00 95.69 96 THR A CA 1
ATOM 774 C C . THR A 1 96 ? -3.549 -4.074 8.320 1.00 95.69 96 THR A C 1
ATOM 776 O O . THR A 1 96 ? -3.384 -4.516 7.177 1.00 95.69 96 THR A O 1
ATOM 779 N N . LEU A 1 97 ? -2.686 -4.319 9.306 1.00 93.62 97 LEU A N 1
ATOM 780 C CA . LEU A 1 97 ? -1.641 -5.326 9.162 1.00 93.62 97 LEU A CA 1
ATOM 781 C C . LEU A 1 97 ? -2.235 -6.716 9.400 1.00 93.62 97 LEU A C 1
ATOM 783 O O . LEU A 1 97 ? -3.118 -6.862 10.253 1.00 93.62 97 LEU A O 1
ATOM 787 N N . PRO A 1 98 ? -1.778 -7.737 8.656 1.00 91.25 98 PRO A N 1
ATOM 788 C CA . PRO A 1 98 ? -2.172 -9.107 8.937 1.00 91.25 98 PRO A CA 1
ATOM 789 C C . PRO A 1 98 ? -1.805 -9.433 10.387 1.00 91.25 98 PRO A C 1
ATOM 791 O O . PRO A 1 98 ? -0.677 -9.192 10.819 1.00 91.25 98 PRO A O 1
ATOM 794 N N . LYS A 1 99 ? -2.754 -9.986 11.149 1.00 83.56 99 LYS A N 1
ATOM 795 C CA . LYS A 1 99 ? -2.422 -10.570 12.451 1.00 83.56 99 LYS A CA 1
ATOM 796 C C . LYS A 1 99 ? -1.395 -11.663 12.197 1.00 83.56 99 LYS A C 1
ATOM 798 O O . LYS A 1 99 ? -1.593 -12.468 11.283 1.00 83.56 99 LYS A O 1
ATOM 803 N N . GLU A 1 100 ? -0.327 -11.696 12.991 1.00 67.94 100 GLU A N 1
ATOM 804 C CA . GLU A 1 100 ? 0.581 -12.835 12.978 1.00 67.94 100 GLU A CA 1
ATOM 805 C C . GLU A 1 100 ? -0.274 -14.088 13.142 1.00 67.94 100 GLU A C 1
ATOM 807 O O . GLU A 1 100 ? -0.927 -14.295 14.170 1.00 67.94 100 GLU A O 1
ATOM 812 N N . LYS A 1 101 ? -0.337 -14.917 12.096 1.00 53.78 101 LYS A N 1
ATOM 813 C CA . LYS A 1 101 ? -0.814 -16.274 12.296 1.00 53.78 101 LYS A CA 1
ATOM 814 C C . LYS A 1 101 ? 0.191 -16.849 13.281 1.00 53.78 101 LYS A C 1
ATOM 816 O O . LYS A 1 101 ? 1.354 -17.000 12.917 1.00 53.78 101 LYS A O 1
ATOM 821 N N . LYS A 1 102 ? -0.244 -17.153 14.510 1.00 39.34 102 LYS A N 1
ATOM 822 C CA . LYS A 1 102 ? 0.437 -18.138 15.351 1.00 39.34 102 LYS A CA 1
ATOM 823 C C . LYS A 1 102 ? 0.434 -19.417 14.535 1.00 39.34 102 LYS A C 1
ATOM 825 O O . LYS A 1 102 ? -0.507 -20.204 14.571 1.00 39.34 102 LYS A O 1
ATOM 830 N N . SER A 1 103 ? 1.423 -19.560 13.674 1.00 39.53 103 SER A N 1
ATOM 831 C CA . SER A 1 103 ? 1.660 -20.797 12.988 1.00 39.53 103 SER A CA 1
ATOM 832 C C . SER A 1 103 ? 2.051 -21.745 14.109 1.00 39.53 103 SER A C 1
ATOM 834 O O . SER A 1 103 ? 3.124 -21.587 14.692 1.00 39.53 103 SER A O 1
ATOM 836 N N . ASN A 1 104 ? 1.170 -22.687 14.448 1.00 34.31 104 ASN A N 1
ATOM 837 C CA . ASN A 1 104 ? 1.561 -23.912 15.135 1.00 34.31 104 ASN A CA 1
ATOM 838 C C . ASN A 1 104 ? 2.497 -24.660 14.178 1.00 34.31 104 ASN A C 1
ATOM 840 O O . ASN A 1 104 ? 2.128 -25.647 13.547 1.00 34.31 104 ASN A O 1
ATOM 844 N N . ILE A 1 105 ? 3.700 -24.120 13.991 1.00 40.16 105 ILE A N 1
ATOM 845 C CA . ILE A 1 105 ? 4.795 -24.803 13.343 1.00 40.16 105 ILE A CA 1
ATOM 846 C C . ILE A 1 105 ? 5.157 -25.887 14.338 1.00 40.16 105 ILE A C 1
ATOM 848 O O . ILE A 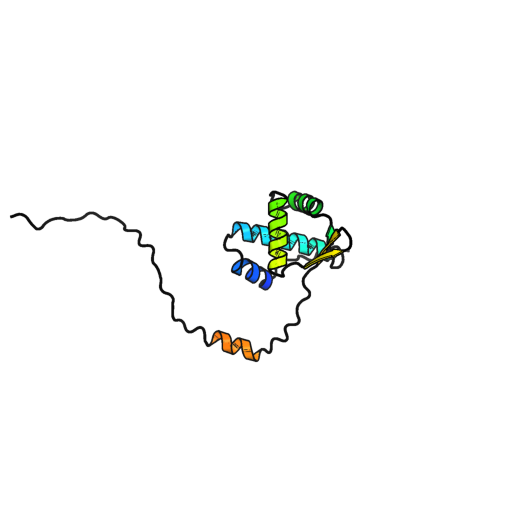1 105 ? 5.838 -25.646 15.331 1.00 40.16 105 ILE A O 1
ATOM 852 N N . ASN A 1 106 ? 4.657 -27.092 14.092 1.00 42.81 106 ASN A N 1
ATOM 853 C CA . ASN A 1 106 ? 5.274 -28.272 14.652 1.00 42.81 106 ASN A CA 1
ATOM 854 C C . ASN A 1 106 ? 6.679 -28.337 14.030 1.00 42.81 106 ASN A C 1
ATOM 856 O O . ASN A 1 106 ? 6.844 -28.748 12.880 1.00 42.81 106 ASN A O 1
ATOM 860 N N . ILE A 1 107 ? 7.675 -27.831 14.766 1.00 48.56 107 ILE A N 1
ATOM 861 C CA . ILE A 1 107 ? 9.077 -27.641 14.340 1.00 48.56 107 ILE A CA 1
ATOM 862 C C . ILE A 1 107 ? 9.688 -28.939 13.775 1.00 48.56 107 ILE A C 1
ATOM 864 O O . ILE A 1 107 ? 10.638 -28.895 12.997 1.00 48.56 107 ILE A O 1
ATOM 868 N N . LYS A 1 108 ? 9.085 -30.100 14.061 1.00 42.50 108 LYS A N 1
ATOM 869 C CA . LYS A 1 108 ? 9.502 -31.409 13.548 1.00 42.50 108 LYS A CA 1
ATOM 870 C C . LYS A 1 108 ? 9.465 -31.543 12.014 1.00 42.50 108 LYS A C 1
ATOM 872 O O . LYS A 1 108 ? 10.255 -32.313 11.481 1.00 42.50 108 LYS A O 1
ATOM 877 N N . ASN A 1 109 ? 8.645 -30.772 11.288 1.00 43.09 109 ASN A N 1
ATOM 878 C CA . ASN A 1 109 ? 8.519 -30.931 9.826 1.00 43.09 109 ASN A CA 1
ATOM 879 C C . ASN A 1 109 ? 9.457 -30.048 8.980 1.00 43.09 109 ASN A C 1
ATOM 881 O O . ASN A 1 109 ? 9.676 -30.355 7.810 1.00 43.09 109 ASN A O 1
ATOM 885 N N . TYR A 1 110 ? 10.077 -29.003 9.541 1.00 44.12 110 TYR A N 1
ATOM 886 C CA . TYR A 1 110 ? 11.009 -28.157 8.773 1.00 44.12 110 TYR A CA 1
ATOM 887 C C . TYR A 1 110 ? 12.381 -28.817 8.552 1.00 44.12 110 TYR A C 1
ATOM 889 O O . TYR A 1 110 ? 13.072 -28.488 7.590 1.00 44.12 110 TYR A O 1
ATOM 897 N N . ALA A 1 111 ? 12.750 -29.804 9.375 1.00 45.78 111 ALA A N 1
ATOM 898 C CA . ALA A 1 111 ? 13.966 -30.595 9.177 1.00 45.78 111 ALA A CA 1
ATOM 899 C C . ALA A 1 111 ? 13.839 -31.644 8.049 1.00 45.78 111 ALA A C 1
ATOM 901 O O . ALA A 1 111 ? 14.850 -32.071 7.496 1.00 45.78 111 ALA A O 1
ATOM 902 N N . LEU A 1 112 ? 12.615 -32.044 7.680 1.00 41.25 112 LEU A N 1
ATOM 903 C CA . LEU A 1 112 ? 12.364 -33.055 6.643 1.00 41.25 112 LEU A CA 1
ATOM 904 C C . LEU A 1 112 ? 12.280 -32.463 5.230 1.00 41.25 112 LEU A C 1
ATOM 906 O O . LEU A 1 112 ? 12.693 -33.114 4.274 1.00 41.25 112 LEU A O 1
ATOM 910 N N . ILE A 1 113 ? 11.836 -31.211 5.087 1.00 41.59 113 ILE A N 1
ATOM 911 C CA . ILE A 1 113 ? 11.758 -30.552 3.771 1.00 41.59 113 ILE A CA 1
ATOM 912 C C . ILE A 1 113 ? 13.162 -30.178 3.252 1.00 41.59 113 ILE A C 1
ATOM 914 O O . ILE A 1 113 ? 13.419 -30.273 2.056 1.00 41.59 113 ILE A O 1
ATOM 918 N N . ASN A 1 114 ? 14.117 -29.881 4.142 1.00 44.44 114 ASN A N 1
ATOM 919 C CA . ASN A 1 114 ? 15.500 -29.554 3.761 1.00 44.44 114 ASN A CA 1
ATOM 920 C C . ASN A 1 114 ? 16.432 -30.769 3.580 1.00 44.44 114 ASN A C 1
ATOM 922 O O . ASN A 1 114 ? 17.593 -30.580 3.228 1.00 44.44 114 ASN A O 1
ATOM 926 N N . LYS A 1 115 ? 15.953 -32.006 3.782 1.00 38.84 115 LYS A N 1
ATOM 927 C CA . LYS A 1 115 ? 16.722 -33.229 3.467 1.00 38.84 115 LYS A CA 1
ATOM 928 C C . LYS A 1 115 ? 16.375 -33.857 2.113 1.00 38.84 115 LYS A C 1
ATOM 930 O O . LYS A 1 115 ?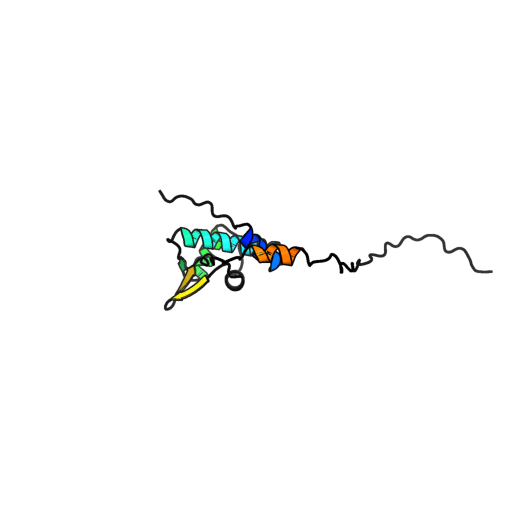 17.125 -34.716 1.668 1.00 38.84 115 LYS A O 1
ATOM 935 N N . ASN A 1 116 ? 15.300 -33.415 1.452 1.00 42.97 116 ASN A N 1
ATOM 936 C CA . ASN A 1 116 ? 14.831 -34.000 0.187 1.00 42.97 116 ASN A CA 1
ATOM 937 C C . ASN A 1 116 ? 14.875 -33.067 -1.032 1.00 42.97 116 ASN A C 1
ATOM 939 O O . ASN A 1 116 ? 14.490 -33.488 -2.120 1.00 42.97 116 ASN A O 1
ATOM 943 N N . ILE A 1 117 ? 15.427 -31.854 -0.917 1.00 42.75 117 ILE A N 1
ATOM 944 C CA . ILE A 1 117 ? 15.946 -31.151 -2.101 1.00 42.75 117 ILE A CA 1
ATOM 945 C C . ILE A 1 117 ? 17.369 -31.660 -2.320 1.00 42.75 117 ILE A C 1
ATOM 947 O O . ILE A 1 117 ? 18.365 -31.003 -2.022 1.00 42.75 117 ILE A O 1
ATOM 951 N N . GLY A 1 118 ? 17.437 -32.909 -2.782 1.00 33.78 118 GLY A N 1
ATOM 952 C CA . GLY A 1 118 ? 18.631 -33.444 -3.403 1.00 33.78 118 GLY A CA 1
ATOM 953 C C . GLY A 1 118 ? 19.004 -32.538 -4.568 1.00 33.78 118 GLY A C 1
ATOM 954 O O . GLY A 1 118 ? 18.168 -32.168 -5.393 1.00 33.78 118 GLY A O 1
ATOM 955 N N . CYS A 1 119 ? 20.268 -32.144 -4.591 1.00 39.84 119 CYS A N 1
ATOM 956 C CA . CYS A 1 119 ? 20.887 -31.379 -5.653 1.00 39.84 119 CYS A CA 1
ATOM 957 C C . CYS A 1 119 ? 20.865 -32.211 -6.946 1.00 39.84 119 CYS A C 1
ATOM 959 O O . CYS A 1 119 ? 21.829 -32.906 -7.208 1.00 39.84 119 CYS A O 1
ATOM 961 N N . ASN A 1 120 ? 19.762 -32.211 -7.701 1.00 46.16 120 ASN A N 1
ATOM 962 C CA . ASN A 1 120 ? 19.634 -32.865 -9.008 1.00 46.16 120 ASN A CA 1
ATOM 963 C C . ASN A 1 120 ? 18.537 -32.170 -9.826 1.00 46.16 120 ASN A C 1
ATOM 965 O O . ASN A 1 120 ? 17.372 -32.557 -9.789 1.00 46.16 120 ASN A O 1
ATOM 969 N N . ASN A 1 121 ? 18.935 -31.083 -10.493 1.00 37.00 121 ASN A N 1
ATOM 970 C CA . ASN A 1 121 ? 18.531 -30.653 -11.844 1.00 37.00 121 ASN A CA 1
ATOM 971 C C . ASN A 1 121 ? 18.822 -29.156 -12.024 1.00 37.00 121 ASN A C 1
ATOM 973 O O . ASN A 1 121 ? 17.957 -28.349 -12.352 1.00 37.00 121 ASN A O 1
ATOM 977 N N . PHE A 1 122 ? 20.093 -28.787 -11.848 1.00 33.50 122 PHE A N 1
ATOM 978 C CA . PHE A 1 122 ? 20.658 -27.631 -12.533 1.00 33.50 122 PHE A CA 1
ATOM 979 C C . PHE A 1 122 ? 21.111 -28.079 -13.928 1.00 33.50 122 PHE A C 1
ATOM 981 O O . PHE A 1 122 ? 22.294 -28.318 -14.157 1.00 33.50 122 PHE A O 1
ATOM 988 N N . THR A 1 123 ? 20.193 -28.187 -14.891 1.00 33.06 123 THR A N 1
ATOM 989 C CA . THR A 1 123 ? 20.599 -28.105 -16.300 1.00 33.06 123 THR A CA 1
ATOM 990 C C . THR A 1 123 ? 20.671 -26.643 -16.693 1.00 33.06 123 THR A C 1
ATOM 992 O O . THR A 1 123 ? 19.689 -25.980 -17.014 1.00 33.06 123 THR A O 1
ATOM 995 N N . VAL A 1 124 ? 21.900 -26.156 -16.624 1.00 37.31 124 VAL A N 1
ATOM 996 C CA . VAL A 1 124 ? 22.391 -24.921 -17.210 1.00 37.31 124 VAL A CA 1
ATOM 997 C C . VAL A 1 124 ? 22.074 -24.901 -18.710 1.00 37.31 124 VAL A C 1
ATOM 999 O O . VAL A 1 124 ? 22.714 -25.612 -19.478 1.00 37.31 124 VAL A O 1
ATOM 1002 N N . THR A 1 125 ? 21.180 -24.029 -19.178 1.00 35.69 125 THR A N 1
ATOM 1003 C CA . THR A 1 125 ? 21.236 -23.572 -20.576 1.00 35.69 125 THR A CA 1
ATOM 1004 C C . THR A 1 125 ? 22.109 -22.326 -20.636 1.00 35.69 125 THR A C 1
ATOM 1006 O O . THR A 1 125 ? 21.640 -21.195 -20.500 1.00 35.69 125 THR A O 1
ATOM 1009 N N . LYS A 1 126 ? 23.417 -22.541 -20.819 1.00 42.03 126 LYS A N 1
ATOM 1010 C CA . LYS A 1 126 ? 24.357 -21.498 -21.247 1.00 42.03 126 LYS A CA 1
ATOM 1011 C C . LYS A 1 126 ? 23.836 -20.921 -22.566 1.00 42.03 126 LYS A C 1
ATOM 1013 O O . LYS A 1 126 ? 23.838 -21.611 -23.582 1.00 42.03 126 LYS A O 1
ATOM 1018 N N . LYS A 1 127 ? 23.435 -19.648 -22.574 1.00 38.38 127 LYS A N 1
ATOM 1019 C CA . LYS A 1 127 ? 23.346 -18.869 -23.816 1.00 38.38 127 LYS A CA 1
ATOM 1020 C C . LYS A 1 127 ? 24.776 -18.736 -24.349 1.00 38.38 127 LYS A C 1
ATOM 1022 O O . LYS A 1 127 ? 25.577 -17.985 -23.801 1.00 38.38 127 LYS A O 1
ATOM 1027 N N . VAL A 1 128 ? 25.118 -19.533 -25.358 1.00 40.41 128 VAL A N 1
ATOM 1028 C CA . VAL A 1 128 ? 26.413 -19.472 -26.041 1.00 40.41 128 VAL A CA 1
ATOM 1029 C C . VAL A 1 128 ? 26.475 -18.168 -26.833 1.00 40.41 128 VAL A C 1
ATOM 1031 O O . VAL A 1 128 ? 25.857 -18.040 -27.886 1.00 40.41 128 VAL A O 1
ATOM 1034 N N . THR A 1 129 ? 27.236 -17.193 -26.349 1.00 39.84 129 THR A N 1
ATOM 1035 C CA . THR A 1 129 ? 27.768 -16.121 -27.191 1.00 39.84 129 THR A CA 1
ATOM 1036 C C . THR A 1 129 ? 28.986 -16.673 -27.932 1.00 39.84 129 THR A C 1
ATOM 1038 O O . THR A 1 129 ? 30.058 -16.851 -27.356 1.00 39.84 129 THR A O 1
ATOM 1041 N N . LYS A 1 130 ? 28.832 -16.989 -29.226 1.00 39.09 130 LYS A N 1
ATOM 1042 C CA . LYS A 1 130 ? 29.971 -17.303 -30.102 1.00 39.09 130 LYS A CA 1
ATOM 1043 C C . LYS A 1 130 ? 30.833 -16.046 -30.248 1.00 39.09 130 LYS A C 1
ATOM 1045 O O . LYS A 1 130 ? 30.464 -15.109 -30.949 1.00 39.09 130 LYS A O 1
ATOM 1050 N N . LYS A 1 131 ? 31.992 -16.043 -29.591 1.00 36.56 131 LYS A N 1
ATOM 1051 C CA . LYS A 1 131 ? 33.088 -15.113 -29.868 1.00 36.56 131 LYS A CA 1
ATOM 1052 C C . LYS A 1 131 ? 33.780 -15.610 -31.140 1.00 36.56 131 LYS A C 1
ATOM 1054 O O . LYS A 1 131 ? 34.346 -16.698 -31.152 1.00 36.56 131 LYS A O 1
ATOM 1059 N N . VAL A 1 132 ? 33.658 -14.857 -32.230 1.00 40.41 132 VAL A N 1
ATOM 1060 C CA . VAL A 1 132 ? 34.346 -15.148 -33.493 1.00 40.41 132 VAL A CA 1
ATOM 1061 C C . VAL A 1 132 ? 35.822 -14.805 -33.319 1.00 40.41 132 VAL A C 1
ATOM 1063 O O . VAL A 1 132 ? 36.163 -13.645 -33.103 1.00 40.41 132 VAL A O 1
ATOM 1066 N N . THR A 1 133 ? 36.701 -15.796 -33.448 1.00 37.66 133 THR A N 1
ATOM 1067 C CA . THR A 1 133 ? 38.132 -15.574 -33.693 1.00 37.66 133 THR A CA 1
ATOM 1068 C C . THR A 1 133 ? 38.559 -16.359 -34.924 1.00 37.66 133 THR A C 1
ATOM 1070 O O . THR A 1 133 ? 38.454 -17.580 -34.984 1.00 37.66 133 THR A O 1
ATOM 1073 N N . LYS A 1 134 ? 39.003 -15.594 -35.919 1.00 46.94 134 LYS A N 1
ATOM 1074 C CA . LYS A 1 134 ? 39.486 -15.984 -37.242 1.00 46.94 134 LYS A CA 1
ATOM 1075 C C . LYS A 1 134 ? 40.925 -16.501 -37.110 1.00 46.94 134 LYS A C 1
ATOM 1077 O O . LYS A 1 134 ? 41.794 -15.709 -36.756 1.00 46.94 134 LYS A O 1
ATOM 1082 N N . LYS A 1 135 ? 41.201 -17.779 -37.405 1.00 37.53 135 LYS A N 1
ATOM 1083 C CA . LYS A 1 135 ? 42.554 -18.214 -37.802 1.00 37.53 135 LYS A CA 1
ATOM 1084 C C . LYS A 1 135 ? 42.558 -19.567 -38.531 1.00 37.53 135 LYS A C 1
ATOM 1086 O O . LYS A 1 135 ? 42.125 -20.571 -37.984 1.00 37.53 135 LYS A O 1
ATOM 1091 N N . ASN A 1 136 ? 43.120 -19.521 -39.739 1.00 37.25 136 ASN A N 1
ATOM 1092 C CA . ASN A 1 136 ? 43.704 -20.592 -40.553 1.00 37.25 136 ASN A CA 1
ATOM 1093 C C . ASN A 1 136 ? 42.781 -21.624 -41.215 1.00 37.25 136 ASN A C 1
ATOM 1095 O O . ASN A 1 136 ? 42.703 -22.783 -40.823 1.00 37.25 136 ASN A O 1
ATOM 1099 N N . LEU A 1 137 ? 42.214 -21.196 -42.347 1.00 41.38 137 LEU A N 1
ATOM 1100 C CA . LEU A 1 137 ? 41.930 -22.066 -43.482 1.00 41.38 137 LEU A CA 1
ATOM 1101 C C . LEU A 1 137 ? 43.257 -22.321 -44.220 1.00 41.38 137 LEU A C 1
ATOM 1103 O O . LEU A 1 137 ? 43.694 -21.492 -45.012 1.00 41.38 137 LEU A O 1
ATOM 1107 N N . MET A 1 138 ? 43.938 -23.425 -43.925 1.00 46.88 138 MET A N 1
ATOM 1108 C CA . MET A 1 138 ? 44.971 -23.946 -44.820 1.00 46.88 138 MET A CA 1
ATOM 1109 C C . MET A 1 138 ? 45.012 -25.467 -44.713 1.00 46.88 138 MET A C 1
ATOM 1111 O O . MET A 1 138 ? 45.728 -26.024 -43.887 1.00 46.88 138 MET A O 1
ATOM 1115 N N . LYS A 1 139 ? 44.174 -26.112 -45.526 1.00 44.97 139 LYS A N 1
ATOM 1116 C CA . LYS A 1 139 ? 44.405 -27.421 -46.154 1.00 44.97 139 LYS A CA 1
ATOM 1117 C C . LYS A 1 139 ? 43.161 -27.799 -46.950 1.00 44.97 139 LYS A C 1
ATOM 1119 O O . LYS A 1 139 ? 42.207 -28.308 -46.376 1.00 44.97 139 LYS A O 1
ATOM 1124 N N . LEU A 1 140 ? 43.173 -27.480 -48.240 1.00 39.59 140 LEU A N 1
ATOM 1125 C CA . LEU A 1 140 ? 42.840 -28.367 -49.364 1.00 39.59 140 LEU A CA 1
ATOM 1126 C C . LEU A 1 140 ? 42.748 -27.522 -50.642 1.00 39.59 140 LEU A C 1
ATOM 1128 O O . LEU A 1 140 ? 42.303 -26.381 -50.559 1.00 39.59 140 LEU A O 1
ATOM 1132 N N . LEU A 1 141 ? 43.098 -28.133 -51.780 1.00 37.19 141 LEU A N 1
ATOM 1133 C CA . LEU A 1 141 ? 43.464 -27.581 -53.099 1.00 37.19 141 LEU A CA 1
ATOM 1134 C C . LEU A 1 141 ? 44.995 -27.468 -53.191 1.00 37.19 141 LEU A C 1
ATOM 1136 O O . LEU A 1 141 ? 45.569 -26.544 -52.627 1.00 37.19 141 LEU A O 1
ATOM 1140 N N . ILE A 1 142 ? 45.728 -28.395 -53.810 1.00 44.25 142 ILE A N 1
ATOM 1141 C CA . ILE A 1 142 ? 45.436 -29.413 -54.840 1.00 44.25 142 ILE A CA 1
ATOM 1142 C C . ILE A 1 142 ? 46.286 -30.652 -54.539 1.00 44.25 142 ILE A C 1
ATOM 1144 O O . ILE A 1 142 ? 47.413 -30.460 -54.026 1.00 44.25 142 ILE A O 1
#

Radius of gyration: 24.66 Å; chains: 1; bounding box: 65×48×78 Å

Sequence (142 aa):
MLKRTNLKITSGEWMILNNNIECNNARAKAASVLNFLKKCIEANDGTFSKALAKIHILYSRSHFKFTLTHFKNIINRLKDLGLLVIEKIKNRNVYTLPKEKKSNINIKNYALINKNIGCNNFTVTKKVTKKVTKKNLMKLLI

Organism: Clostridium perfringens (NCBI:txid1502)

Foldseek 3Di:
DPPPDPDAQDPVNLVLLVVPPPDPVLSVVLRLLLSLVVSQCVVVVFKHKDDLVVSLVVSCVPHDDDDSVSSVVSVVVCVVSLQWDWDCDPNITMIGGRDPPPPPPPVVVVVVVVVPPDPPDPPDPPPDDDDDDDDDPDDDDD

pLDDT: mean 75.16, std 24.82, range [33.06, 97.19]